Protein AF-A0AAD0PZG8-F1 (afdb_monomer_lite)

Secondary structure (DSSP, 8-state):
-----BTTB---HHHHHHGGGGT--HHHHHHHHHHHHHTTTTTSBP-HHHHHHHHT--HHHHHHHHHHHHHTTSEEE-TTSBEEESTTTTTTSB--HHHHHHHHHHHHTSPPPHHHHHHHHHHHHTT-BHHHHHHHHHH-S-HHHHHHHHHHHHHHHHHHHHHHTT---S-S---

Structure (mmCIF, N/CA/C/O backbone):
data_AF-A0AAD0PZG8-F1
#
_entry.id   AF-A0AAD0PZG8-F1
#
loop_
_atom_site.group_PDB
_atom_site.id
_atom_site.type_symbol
_atom_site.label_atom_id
_atom_site.label_alt_id
_atom_site.label_comp_id
_atom_site.label_asym_id
_atom_site.label_entity_id
_atom_site.label_seq_id
_atom_site.pdbx_PDB_ins_code
_atom_site.Cartn_x
_atom_site.Cartn_y
_atom_site.Cartn_z
_atom_site.occupancy
_atom_site.B_iso_or_equiv
_atom_site.auth_seq_id
_atom_site.auth_comp_id
_atom_site.auth_asym_id
_atom_site.auth_atom_id
_atom_site.pdbx_PDB_model_num
ATOM 1 N N . MET A 1 1 ? -17.185 3.744 -7.966 1.00 34.91 1 MET A N 1
ATOM 2 C CA . MET A 1 1 ? -15.901 3.347 -8.576 1.00 34.91 1 MET A CA 1
ATOM 3 C C . MET A 1 1 ? -16.134 3.154 -10.064 1.00 34.91 1 MET A C 1
ATOM 5 O O . MET A 1 1 ? -16.862 2.244 -10.439 1.00 34.91 1 MET A O 1
ATOM 9 N N . LEU A 1 2 ? -15.640 4.077 -10.890 1.00 25.78 2 LEU A N 1
ATOM 10 C CA . LEU A 1 2 ? -15.685 3.951 -12.348 1.00 25.78 2 LEU A CA 1
ATOM 11 C C . LEU A 1 2 ? -14.380 3.284 -12.784 1.00 25.78 2 LEU A C 1
ATOM 13 O O . LEU A 1 2 ? -13.339 3.928 -12.838 1.00 25.78 2 LEU A O 1
ATOM 17 N N . ASN A 1 3 ? -14.455 1.978 -13.038 1.00 34.22 3 ASN A N 1
ATOM 18 C CA . ASN A 1 3 ? -13.357 1.193 -13.589 1.00 34.22 3 ASN A CA 1
ATOM 19 C C . ASN A 1 3 ? -13.255 1.483 -15.084 1.00 34.22 3 ASN A C 1
ATOM 21 O O . ASN A 1 3 ? -14.038 0.959 -15.878 1.00 34.22 3 ASN A O 1
ATOM 25 N N . VAL A 1 4 ? -12.302 2.325 -15.472 1.00 30.47 4 VAL A N 1
ATOM 26 C CA . VAL A 1 4 ? -11.981 2.535 -16.883 1.00 30.47 4 VAL A CA 1
ATOM 27 C C . VAL A 1 4 ? -10.882 1.541 -17.248 1.00 30.47 4 VAL A C 1
ATOM 29 O O . VAL A 1 4 ? -9.713 1.733 -16.936 1.00 30.47 4 VAL A O 1
ATOM 32 N N . ASN A 1 5 ? -11.284 0.425 -17.854 1.00 32.50 5 ASN A N 1
ATOM 33 C CA . ASN A 1 5 ? -10.375 -0.611 -18.328 1.00 32.50 5 ASN A CA 1
ATOM 34 C C . ASN A 1 5 ? -9.722 -0.151 -19.640 1.00 32.50 5 ASN A C 1
ATOM 36 O O . ASN A 1 5 ? -10.309 -0.295 -20.712 1.00 32.50 5 ASN A O 1
ATOM 40 N N . THR A 1 6 ? -8.522 0.422 -19.561 1.00 35.19 6 THR A N 1
ATOM 41 C CA . THR A 1 6 ? -7.666 0.651 -20.729 1.00 35.19 6 THR A CA 1
ATOM 42 C C . THR A 1 6 ? -6.461 -0.281 -20.652 1.00 35.19 6 THR A C 1
ATOM 44 O O . THR A 1 6 ? -5.472 0.038 -20.001 1.00 35.19 6 THR A O 1
ATOM 47 N N . ASN A 1 7 ? -6.555 -1.443 -21.307 1.00 33.31 7 ASN A N 1
ATOM 48 C CA . ASN A 1 7 ? -5.438 -2.330 -21.663 1.00 33.31 7 ASN A CA 1
ATOM 49 C C . ASN A 1 7 ? -4.342 -2.487 -20.592 1.00 33.31 7 ASN A C 1
ATOM 51 O O . ASN A 1 7 ? -3.184 -2.137 -20.815 1.00 33.31 7 ASN A O 1
ATOM 55 N N . GLY A 1 8 ? -4.706 -3.048 -19.440 1.00 41.09 8 GLY A N 1
ATOM 56 C CA . GLY A 1 8 ? -3.745 -3.604 -18.484 1.00 41.09 8 GLY A CA 1
ATOM 57 C C . GLY A 1 8 ? -3.070 -2.602 -17.546 1.00 41.09 8 GLY A C 1
ATOM 58 O O . GLY A 1 8 ? -2.639 -3.012 -16.472 1.00 41.09 8 GLY A O 1
ATOM 59 N N . LEU A 1 9 ? -3.051 -1.301 -17.852 1.00 44.19 9 LEU A N 1
ATOM 60 C CA . LEU A 1 9 ? -2.742 -0.305 -16.830 1.00 44.19 9 LEU A CA 1
ATOM 61 C C . LEU A 1 9 ? -3.999 -0.141 -15.968 1.00 44.19 9 LEU A C 1
ATOM 63 O O . LEU A 1 9 ? -4.939 0.561 -16.343 1.00 44.19 9 LEU A O 1
ATOM 67 N N . LEU A 1 10 ? -4.032 -0.803 -14.811 1.00 50.06 10 LEU A N 1
ATOM 68 C CA . LEU A 1 10 ? -4.864 -0.350 -13.700 1.00 50.06 10 LEU A CA 1
ATOM 69 C C . LEU A 1 10 ? -4.315 1.023 -13.304 1.00 50.06 10 LEU A C 1
ATOM 71 O O . LEU A 1 10 ? -3.405 1.138 -12.487 1.00 50.06 10 LEU A O 1
ATOM 75 N N . VAL A 1 11 ? -4.775 2.061 -14.001 1.00 53.59 11 VAL A N 1
ATOM 76 C CA . VAL A 1 11 ? -4.431 3.437 -13.683 1.00 53.59 11 VAL A CA 1
ATOM 77 C C . VAL A 1 11 ? -5.131 3.738 -12.373 1.00 53.59 11 VAL A C 1
ATOM 79 O O . VAL A 1 11 ? -6.341 3.964 -12.347 1.00 53.59 11 VAL A O 1
ATOM 82 N N . ASP A 1 12 ? -4.373 3.704 -11.286 1.00 63.66 12 ASP A N 1
ATOM 83 C CA . ASP A 1 12 ? -4.840 4.194 -10.005 1.00 63.66 12 ASP A CA 1
ATOM 84 C C . ASP A 1 12 ? -5.074 5.710 -10.145 1.00 63.66 12 ASP A C 1
ATOM 86 O O . ASP A 1 12 ? -4.154 6.535 -10.127 1.00 63.66 12 ASP A O 1
ATOM 90 N N . ALA A 1 13 ? -6.331 6.070 -10.417 1.00 65.75 13 ALA A N 1
ATOM 91 C CA . ALA A 1 13 ? -6.758 7.450 -10.600 1.00 65.75 13 ALA A CA 1
ATOM 92 C C . ALA A 1 13 ? -6.512 8.275 -9.330 1.00 65.75 13 ALA A C 1
ATOM 94 O O . ALA A 1 13 ? -6.273 9.477 -9.418 1.00 65.75 13 ALA A O 1
ATOM 95 N N . GLU A 1 14 ? -6.527 7.634 -8.162 1.00 66.31 14 GLU A N 1
ATOM 96 C CA . GLU A 1 14 ? -6.199 8.272 -6.896 1.00 66.31 14 GLU A CA 1
ATOM 97 C C . GLU A 1 14 ? -4.700 8.576 -6.819 1.00 66.31 14 GLU A C 1
ATOM 99 O O . GLU A 1 14 ? -4.322 9.706 -6.500 1.00 66.31 14 GLU A O 1
ATOM 104 N N . PHE A 1 15 ? -3.842 7.638 -7.227 1.00 79.38 15 PHE A N 1
ATOM 105 C CA . PHE A 1 15 ? -2.408 7.898 -7.357 1.00 79.38 15 PHE A CA 1
ATOM 106 C C . PHE A 1 15 ? -2.112 9.041 -8.339 1.00 79.38 15 PHE A C 1
ATOM 108 O O . PHE A 1 15 ? -1.362 9.957 -8.005 1.00 79.38 15 PHE A O 1
ATOM 115 N N . LEU A 1 16 ? -2.723 9.055 -9.529 1.00 79.94 16 LEU A N 1
ATOM 116 C CA . LEU A 1 16 ? -2.499 10.127 -10.512 1.00 79.94 16 LEU A CA 1
ATOM 117 C C . LEU A 1 16 ? -2.974 11.509 -10.045 1.00 79.94 16 LEU A C 1
ATOM 119 O O . LEU A 1 16 ? -2.459 12.522 -10.515 1.00 79.94 16 LEU A O 1
ATOM 123 N N . MET A 1 17 ? -3.929 11.577 -9.122 1.00 77.62 17 MET A N 1
ATOM 124 C CA . MET A 1 17 ? -4.354 12.845 -8.524 1.00 77.62 17 MET A CA 1
ATOM 125 C C . MET A 1 17 ? -3.426 13.282 -7.382 1.00 77.62 17 MET A C 1
ATOM 127 O O . MET A 1 17 ? -3.311 14.477 -7.110 1.00 77.62 17 MET A O 1
ATOM 131 N N . ASN A 1 18 ? -2.721 12.335 -6.755 1.00 78.44 18 ASN A N 1
ATOM 132 C CA . ASN A 1 18 ? -1.967 12.550 -5.520 1.00 78.44 18 ASN A CA 1
ATOM 133 C C . ASN A 1 18 ? -0.449 12.312 -5.638 1.00 78.44 18 ASN A C 1
ATOM 135 O O . ASN A 1 18 ? 0.259 12.467 -4.645 1.00 78.44 18 ASN A O 1
ATOM 139 N N . TYR A 1 19 ? 0.096 11.990 -6.818 1.00 80.31 19 TYR A N 1
ATOM 140 C CA . TYR A 1 19 ? 1.514 11.619 -6.997 1.00 80.31 19 TYR A CA 1
ATOM 141 C C . TYR A 1 19 ? 2.503 12.675 -6.471 1.00 80.31 19 TYR A C 1
ATOM 143 O O . TYR A 1 19 ? 3.589 12.344 -5.991 1.00 80.31 19 TYR A O 1
ATOM 151 N N . LYS A 1 20 ? 2.113 13.956 -6.501 1.00 82.38 20 LYS A N 1
ATOM 152 C CA . LYS A 1 20 ? 2.911 15.067 -5.961 1.00 82.38 20 LYS A CA 1
ATOM 153 C C . LYS A 1 20 ? 3.148 14.955 -4.453 1.00 82.38 20 LYS A C 1
ATOM 155 O O . LYS A 1 20 ? 4.191 15.401 -3.984 1.00 82.38 20 LYS A O 1
ATOM 160 N N . ASN A 1 21 ? 2.242 14.319 -3.709 1.00 81.00 21 ASN A N 1
ATOM 161 C CA . ASN A 1 21 ? 2.395 14.086 -2.269 1.00 81.00 21 ASN A CA 1
ATOM 162 C C . ASN A 1 21 ? 3.568 13.139 -1.966 1.00 81.00 21 ASN A C 1
ATOM 164 O O . ASN A 1 21 ? 4.132 13.186 -0.878 1.00 81.00 21 ASN A O 1
ATOM 168 N N . TYR A 1 22 ? 3.980 12.331 -2.947 1.00 78.62 22 TYR A N 1
ATOM 169 C CA . TYR A 1 22 ? 5.150 11.453 -2.879 1.00 78.62 22 TYR A CA 1
ATOM 170 C C . TYR A 1 22 ? 6.415 12.104 -3.463 1.00 78.62 22 TYR A C 1
ATOM 172 O O . TYR A 1 22 ? 7.401 11.418 -3.728 1.00 78.62 22 TYR A O 1
ATOM 180 N N . ASN A 1 23 ? 6.395 13.424 -3.690 1.00 82.94 23 ASN A N 1
ATOM 181 C CA . ASN A 1 23 ? 7.490 14.184 -4.297 1.00 82.94 23 ASN A CA 1
ATOM 182 C C . ASN A 1 23 ? 7.897 13.662 -5.692 1.00 82.94 23 ASN A C 1
ATOM 184 O O . ASN A 1 23 ? 9.064 13.748 -6.086 1.00 82.94 23 ASN A O 1
ATOM 188 N N . LEU A 1 24 ? 6.946 13.093 -6.439 1.00 86.38 24 LEU A N 1
ATOM 189 C CA . LEU A 1 24 ? 7.170 12.586 -7.791 1.00 86.38 24 LEU A CA 1
ATOM 190 C C . LEU A 1 24 ? 6.894 13.666 -8.839 1.00 86.38 24 LEU A C 1
ATOM 192 O O . LEU A 1 24 ? 5.934 14.435 -8.739 1.00 86.38 24 LEU A O 1
ATOM 196 N N . SER A 1 25 ? 7.727 13.700 -9.876 1.00 89.00 25 SER A N 1
ATOM 197 C CA . SER A 1 25 ? 7.428 14.400 -11.121 1.00 89.00 25 SER A CA 1
ATOM 198 C C . SER A 1 25 ? 6.376 13.625 -11.923 1.00 89.00 25 SER A C 1
ATOM 200 O O . SER A 1 25 ? 6.107 12.452 -11.662 1.00 89.00 25 SER A O 1
ATOM 202 N N . GLY A 1 26 ? 5.769 14.275 -12.921 1.00 84.31 26 GLY A N 1
ATOM 203 C CA . GLY A 1 26 ? 4.835 13.585 -13.816 1.00 84.31 26 GLY A CA 1
ATOM 204 C C . GLY A 1 26 ? 5.505 12.427 -14.561 1.00 84.31 26 GLY A C 1
ATOM 205 O O . GLY A 1 26 ? 4.940 11.344 -14.649 1.00 84.31 26 GLY A O 1
ATOM 206 N N . GLU A 1 27 ? 6.738 12.627 -15.028 1.00 88.00 27 GLU A N 1
ATOM 207 C CA . GLU A 1 27 ? 7.511 11.593 -15.723 1.00 88.00 27 GLU A CA 1
ATOM 208 C C . GLU A 1 27 ? 7.840 10.413 -14.802 1.00 88.00 27 GLU A C 1
ATOM 210 O O . GLU A 1 27 ? 7.673 9.262 -15.195 1.00 88.00 27 GLU A O 1
ATOM 215 N N . GLU A 1 28 ? 8.236 10.683 -13.556 1.00 88.19 28 GLU A N 1
ATOM 216 C CA . GLU A 1 28 ? 8.513 9.642 -12.562 1.00 88.19 28 GLU A CA 1
ATOM 217 C C . GLU A 1 28 ? 7.254 8.859 -12.185 1.00 88.19 28 GLU A C 1
ATOM 219 O O . GLU A 1 28 ? 7.319 7.643 -12.033 1.00 88.19 28 GLU A O 1
ATOM 224 N N . ALA A 1 29 ? 6.106 9.531 -12.051 1.00 86.94 29 ALA A N 1
ATOM 225 C CA . ALA A 1 29 ? 4.834 8.887 -11.735 1.00 86.94 29 ALA A CA 1
ATOM 226 C C . ALA A 1 29 ? 4.369 7.959 -12.867 1.00 86.94 29 ALA A C 1
ATOM 228 O O . ALA A 1 29 ? 3.942 6.831 -12.613 1.00 86.94 29 ALA A O 1
ATOM 229 N N . ILE A 1 30 ? 4.497 8.401 -14.121 1.00 87.25 30 ILE A N 1
ATOM 230 C CA . ILE A 1 30 ? 4.189 7.567 -15.288 1.00 87.25 30 ILE A CA 1
ATOM 231 C C . ILE A 1 30 ? 5.164 6.395 -15.386 1.00 87.25 30 ILE A C 1
ATOM 233 O O . ILE A 1 30 ? 4.725 5.258 -15.554 1.00 87.25 30 ILE A O 1
ATOM 237 N N . PHE A 1 31 ? 6.464 6.644 -15.216 1.00 89.12 31 PHE A N 1
ATOM 238 C CA . PHE A 1 31 ? 7.465 5.583 -15.214 1.00 89.12 31 PHE A CA 1
ATOM 239 C C . PHE A 1 31 ? 7.179 4.549 -14.120 1.00 89.12 31 PHE A C 1
ATOM 241 O O . PHE A 1 31 ? 7.209 3.352 -14.391 1.00 89.12 31 PHE A O 1
ATOM 248 N N . LEU A 1 32 ? 6.818 4.993 -12.914 1.00 88.12 32 LEU A N 1
ATOM 249 C CA . LEU A 1 32 ? 6.456 4.133 -11.788 1.00 88.12 32 LEU A CA 1
ATOM 250 C C . LEU A 1 32 ? 5.266 3.215 -12.110 1.00 88.12 32 LEU A C 1
ATOM 252 O O . LEU A 1 32 ? 5.322 2.020 -11.822 1.00 88.12 32 LEU A O 1
ATOM 256 N N . LEU A 1 33 ? 4.222 3.738 -12.761 1.00 85.94 33 LEU A N 1
ATOM 257 C CA . LEU A 1 33 ? 3.084 2.936 -13.227 1.00 85.94 33 LEU A CA 1
ATOM 258 C C . LEU A 1 33 ? 3.488 1.934 -14.314 1.00 85.94 33 LEU A C 1
ATOM 260 O O . LEU A 1 33 ? 3.058 0.781 -14.287 1.00 85.94 33 LEU A O 1
ATOM 264 N N . GLN A 1 34 ? 4.336 2.349 -15.254 1.00 85.12 34 GLN A N 1
ATOM 265 C CA . GLN A 1 34 ? 4.824 1.481 -16.323 1.00 85.12 34 GLN A CA 1
ATOM 266 C C . GLN A 1 34 ? 5.656 0.319 -15.774 1.00 85.12 34 GLN A C 1
ATOM 268 O O . GLN A 1 34 ? 5.440 -0.826 -16.168 1.00 85.12 34 GLN A O 1
ATOM 273 N N . ILE A 1 35 ?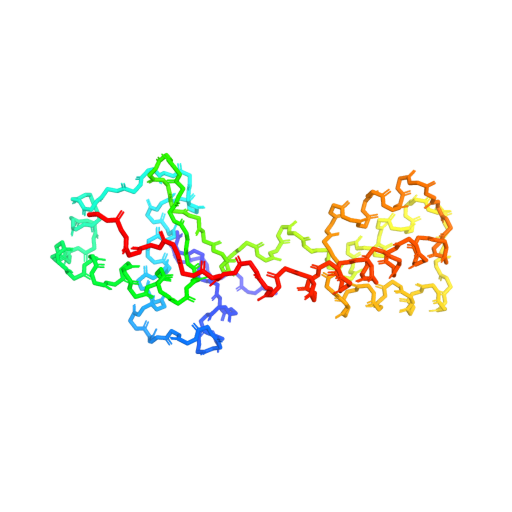 6.573 0.578 -14.835 1.00 86.31 35 ILE A N 1
ATOM 274 C CA . ILE A 1 35 ? 7.366 -0.493 -14.223 1.00 86.31 35 ILE A CA 1
ATOM 275 C C . ILE A 1 35 ? 6.509 -1.392 -13.326 1.00 86.31 35 ILE A C 1
ATOM 277 O O . ILE A 1 35 ? 6.737 -2.599 -13.308 1.00 86.31 35 ILE A O 1
ATOM 281 N N . ASN A 1 36 ? 5.499 -0.847 -12.640 1.00 84.50 36 ASN A N 1
ATOM 282 C CA . ASN A 1 36 ? 4.538 -1.627 -11.857 1.00 84.50 36 ASN A CA 1
ATOM 283 C C . ASN A 1 36 ? 3.773 -2.613 -12.749 1.00 84.50 36 ASN A C 1
ATOM 285 O O . ASN A 1 36 ? 3.653 -3.791 -12.427 1.00 84.50 36 ASN A O 1
ATOM 289 N N . TYR A 1 37 ? 3.349 -2.158 -13.928 1.00 83.12 37 TYR A N 1
ATOM 290 C CA . TYR A 1 37 ? 2.714 -3.013 -14.923 1.00 83.12 37 TYR A CA 1
ATOM 291 C C . TYR A 1 37 ? 3.671 -4.079 -15.482 1.00 83.12 37 TYR A C 1
ATOM 293 O O . TYR A 1 37 ? 3.355 -5.265 -15.473 1.00 83.12 37 TYR A O 1
ATOM 301 N N . LEU A 1 38 ? 4.870 -3.682 -15.922 1.00 82.69 38 LEU A N 1
ATOM 302 C CA . LEU A 1 38 ? 5.852 -4.599 -16.520 1.00 82.69 38 LEU A CA 1
ATOM 303 C C . LEU A 1 38 ? 6.379 -5.657 -15.544 1.00 82.69 38 LEU A C 1
ATOM 305 O O . LEU A 1 38 ? 6.798 -6.736 -15.972 1.00 82.69 38 LEU A O 1
ATOM 309 N N . THR A 1 39 ? 6.390 -5.342 -14.249 1.00 81.19 39 THR A N 1
ATOM 310 C CA . THR A 1 39 ? 6.775 -6.278 -13.187 1.00 81.19 39 THR A CA 1
ATOM 311 C C . THR A 1 39 ? 5.607 -7.115 -12.665 1.00 81.19 39 THR A C 1
ATOM 313 O O . THR A 1 39 ? 5.829 -7.892 -11.743 1.00 81.19 39 THR A O 1
ATOM 316 N N . GLU A 1 40 ? 4.393 -6.981 -13.213 1.00 80.44 40 GLU A N 1
ATOM 317 C CA . GLU A 1 40 ? 3.184 -7.628 -12.678 1.00 80.44 40 GLU A CA 1
ATOM 318 C C . GLU A 1 40 ? 3.037 -7.368 -11.169 1.00 80.44 40 GLU A C 1
ATOM 320 O O . GLU A 1 40 ? 2.956 -8.289 -10.364 1.00 80.44 40 GLU A O 1
ATOM 325 N N . GLN A 1 41 ? 3.083 -6.091 -10.777 1.00 76.44 41 GLN A N 1
ATOM 326 C CA . GLN A 1 41 ? 2.993 -5.652 -9.378 1.00 76.44 41 GLN A CA 1
ATOM 327 C C . GLN A 1 41 ? 4.139 -6.155 -8.482 1.00 76.44 41 GLN A C 1
ATOM 329 O O . GLN A 1 41 ? 4.005 -6.262 -7.266 1.00 76.44 41 GLN A O 1
ATOM 334 N N . GLY A 1 42 ? 5.305 -6.420 -9.076 1.00 72.94 42 GLY A N 1
ATOM 335 C CA . GLY A 1 42 ? 6.500 -6.861 -8.357 1.00 72.94 42 GLY A CA 1
ATOM 336 C C . GLY A 1 42 ? 6.691 -8.376 -8.303 1.00 72.94 42 GLY A C 1
ATOM 337 O O . GLY A 1 42 ? 7.669 -8.834 -7.708 1.00 72.94 42 GLY A O 1
ATOM 338 N N . GLU A 1 43 ? 5.828 -9.165 -8.947 1.00 77.62 43 GLU A N 1
ATOM 339 C CA . GLU A 1 43 ? 5.995 -10.620 -9.050 1.00 77.62 43 GLU A CA 1
ATOM 340 C C . GLU A 1 43 ? 7.126 -11.022 -10.002 1.00 77.62 43 GLU A C 1
ATOM 342 O O . GLU A 1 43 ? 7.876 -11.976 -9.753 1.00 77.62 43 GLU A O 1
ATOM 347 N N . LYS A 1 44 ? 7.301 -10.263 -11.085 1.00 79.94 44 LYS A N 1
ATOM 348 C CA . LYS A 1 44 ? 8.319 -10.527 -12.097 1.00 79.94 44 LYS A CA 1
ATOM 349 C C . LYS A 1 44 ? 9.650 -9.872 -11.739 1.00 79.94 44 LYS A C 1
ATOM 351 O O . LYS A 1 44 ? 9.725 -8.740 -11.261 1.00 79.94 44 LYS A O 1
ATOM 356 N N . ILE A 1 45 ? 10.730 -10.600 -12.019 1.00 80.25 45 ILE A N 1
ATOM 357 C CA . ILE A 1 45 ? 12.101 -10.121 -11.829 1.00 80.25 45 ILE A CA 1
ATOM 358 C C . ILE A 1 45 ? 12.355 -8.936 -12.760 1.00 80.25 45 ILE A C 1
ATOM 360 O O . ILE A 1 45 ? 12.068 -8.992 -13.959 1.00 80.25 45 ILE A O 1
ATOM 364 N N . PHE A 1 46 ? 12.929 -7.877 -12.203 1.00 80.31 46 PHE A N 1
ATOM 365 C CA . PHE A 1 46 ? 13.316 -6.704 -12.961 1.00 80.31 46 PHE A CA 1
ATOM 366 C C . PHE A 1 46 ? 14.604 -6.967 -13.755 1.00 80.31 46 PHE A C 1
ATOM 368 O O . PHE A 1 46 ? 15.590 -7.482 -13.223 1.00 80.31 46 PHE A O 1
ATOM 375 N N . SER A 1 47 ? 14.607 -6.584 -15.034 1.00 81.31 47 SER A N 1
ATOM 376 C CA . SER A 1 47 ? 15.788 -6.633 -15.900 1.00 81.31 47 SER A CA 1
ATOM 377 C C . SER A 1 47 ? 15.840 -5.398 -16.791 1.00 81.31 47 SER A C 1
ATOM 379 O O . SER A 1 47 ? 14.951 -5.177 -17.617 1.00 81.31 47 SER A O 1
ATOM 381 N N . VAL A 1 48 ? 16.909 -4.614 -16.644 1.00 78.69 48 VAL A N 1
ATOM 382 C CA . VAL A 1 48 ? 17.101 -3.325 -17.326 1.00 78.69 48 VAL A CA 1
ATOM 383 C C . VAL A 1 48 ? 16.996 -3.476 -18.841 1.00 78.69 48 VAL A C 1
ATOM 385 O O . VAL A 1 48 ? 16.274 -2.715 -19.475 1.00 78.69 48 VAL A O 1
ATOM 388 N N . ASN A 1 49 ? 17.609 -4.514 -19.413 1.00 79.25 49 ASN A N 1
ATOM 389 C CA . ASN A 1 49 ? 17.587 -4.757 -20.856 1.00 79.25 49 ASN A CA 1
ATOM 390 C C . ASN A 1 49 ? 16.159 -5.028 -21.350 1.00 79.25 49 ASN A C 1
ATOM 392 O O . ASN A 1 49 ? 15.740 -4.503 -22.378 1.00 79.25 49 ASN A O 1
ATOM 396 N N . SER A 1 50 ? 15.382 -5.819 -20.601 1.00 79.19 50 SER A N 1
ATOM 397 C CA . SER A 1 50 ? 13.990 -6.107 -20.971 1.00 79.19 50 SER A CA 1
ATOM 398 C C . SER A 1 50 ? 13.085 -4.876 -20.858 1.00 79.19 50 SER A C 1
ATOM 400 O O . SER A 1 50 ? 12.180 -4.704 -21.671 1.00 79.19 50 SER A O 1
ATOM 402 N N . PHE A 1 51 ? 13.363 -3.988 -19.902 1.00 80.69 51 PHE A N 1
ATOM 403 C CA . PHE A 1 51 ? 12.599 -2.759 -19.684 1.00 80.69 51 PHE A CA 1
ATOM 404 C C . PHE A 1 51 ? 12.991 -1.671 -20.689 1.00 80.69 51 PHE A C 1
ATOM 406 O O . PHE A 1 51 ? 12.120 -0.952 -21.159 1.00 80.69 51 PHE A O 1
ATOM 413 N N . SER A 1 52 ? 14.264 -1.606 -21.084 1.00 83.62 52 SER A N 1
ATOM 414 C CA . SER A 1 52 ? 14.776 -0.743 -22.159 1.00 83.62 52 SER A CA 1
ATOM 415 C C . SER A 1 52 ? 14.055 -1.009 -23.476 1.00 83.62 52 SER A C 1
ATOM 417 O O . SER A 1 52 ? 13.516 -0.090 -24.094 1.00 83.62 52 SER A O 1
ATOM 419 N N . VAL A 1 53 ? 13.926 -2.289 -23.841 1.00 83.56 53 VAL A N 1
ATOM 420 C CA . VAL A 1 53 ? 13.176 -2.710 -25.031 1.00 83.56 53 VAL A CA 1
ATOM 421 C C . VAL A 1 53 ? 11.681 -2.409 -24.889 1.00 83.56 53 VAL A C 1
ATOM 423 O O . VAL A 1 53 ? 11.075 -1.895 -25.825 1.00 83.56 53 VAL A O 1
ATOM 426 N N . ALA A 1 54 ? 11.078 -2.700 -23.732 1.00 82.44 54 ALA A N 1
ATOM 427 C CA . ALA A 1 54 ? 9.640 -2.518 -23.523 1.00 82.44 54 ALA A CA 1
ATOM 428 C C . ALA A 1 54 ? 9.205 -1.042 -23.467 1.00 82.44 54 ALA A C 1
ATOM 430 O O . ALA A 1 54 ? 8.116 -0.706 -23.926 1.00 82.44 54 ALA A O 1
ATOM 431 N N . LEU A 1 55 ? 10.042 -0.168 -22.906 1.00 83.75 55 LEU A N 1
ATOM 432 C CA . LEU A 1 55 ? 9.763 1.260 -22.735 1.00 83.75 55 LEU A CA 1
ATOM 433 C C . LEU A 1 55 ? 10.337 2.118 -23.866 1.00 83.75 55 LEU A C 1
ATOM 435 O O . LEU A 1 55 ? 10.086 3.321 -23.892 1.00 83.75 55 LEU A O 1
ATOM 439 N N . ASN A 1 56 ? 11.099 1.517 -24.789 1.00 86.81 56 ASN A N 1
ATOM 440 C CA . ASN A 1 56 ? 11.853 2.219 -25.827 1.00 86.81 56 ASN A CA 1
ATOM 441 C C . ASN A 1 56 ? 12.692 3.376 -25.244 1.00 86.81 56 ASN A C 1
ATOM 443 O O . ASN A 1 56 ? 12.704 4.492 -25.765 1.00 86.81 56 ASN A O 1
ATOM 447 N N . MET A 1 57 ? 13.354 3.107 -24.116 1.00 83.81 57 MET A N 1
ATOM 448 C CA . MET A 1 57 ? 14.110 4.079 -23.326 1.00 83.81 57 MET A CA 1
ATOM 449 C C . MET A 1 57 ? 15.529 3.546 -23.102 1.00 83.81 57 MET A C 1
ATOM 451 O O . MET A 1 57 ? 15.678 2.366 -22.788 1.00 83.81 57 MET A O 1
ATOM 455 N N . PRO A 1 58 ? 16.584 4.368 -23.239 1.00 89.75 58 PRO A N 1
ATOM 456 C CA . PRO A 1 58 ? 17.947 3.897 -23.038 1.00 89.75 58 PRO A CA 1
ATOM 457 C C . PRO A 1 58 ? 18.181 3.479 -21.581 1.00 89.75 58 PRO A C 1
ATOM 459 O O . PRO A 1 58 ? 17.652 4.072 -20.641 1.00 89.75 58 PRO A O 1
ATOM 462 N N . GLU A 1 59 ? 19.039 2.477 -21.386 1.00 86.00 59 GLU A N 1
ATOM 463 C CA . GLU A 1 59 ? 19.291 1.878 -20.067 1.00 86.00 59 GLU A CA 1
ATOM 464 C C . GLU A 1 59 ? 19.744 2.910 -19.028 1.00 86.00 59 GLU A C 1
ATOM 466 O O . GLU A 1 59 ? 19.324 2.856 -17.875 1.00 86.00 59 GLU A O 1
ATOM 471 N N . LYS A 1 60 ? 20.553 3.891 -19.445 1.00 88.00 60 LYS A N 1
ATOM 472 C CA . LYS A 1 60 ? 21.022 4.984 -18.585 1.00 88.00 60 LYS A CA 1
ATOM 473 C C . LYS A 1 60 ? 19.866 5.785 -17.977 1.00 88.00 60 LYS A C 1
ATOM 475 O O . LYS A 1 60 ? 19.925 6.126 -16.796 1.00 88.00 60 LYS A O 1
ATOM 480 N N . ASP A 1 61 ? 18.829 6.058 -18.760 1.00 87.12 61 ASP A N 1
ATOM 481 C CA . ASP A 1 61 ? 17.686 6.853 -18.310 1.00 87.12 61 ASP A CA 1
ATOM 482 C C . ASP A 1 61 ? 16.793 6.020 -17.383 1.00 87.12 61 ASP A C 1
ATOM 484 O O . ASP A 1 61 ? 16.365 6.513 -16.341 1.00 87.12 61 ASP A O 1
ATOM 488 N N . ILE A 1 62 ? 16.631 4.722 -17.670 1.00 86.62 62 ILE A N 1
ATOM 489 C CA . ILE A 1 62 ? 15.967 3.766 -16.768 1.00 86.62 62 ILE A CA 1
ATOM 490 C C . ILE A 1 62 ? 16.681 3.701 -15.416 1.00 86.62 62 ILE A C 1
ATOM 492 O O . ILE A 1 62 ? 16.026 3.746 -14.374 1.00 86.62 62 ILE A O 1
ATOM 496 N N . PHE A 1 63 ? 18.016 3.626 -15.411 1.00 86.75 63 PHE A N 1
ATOM 4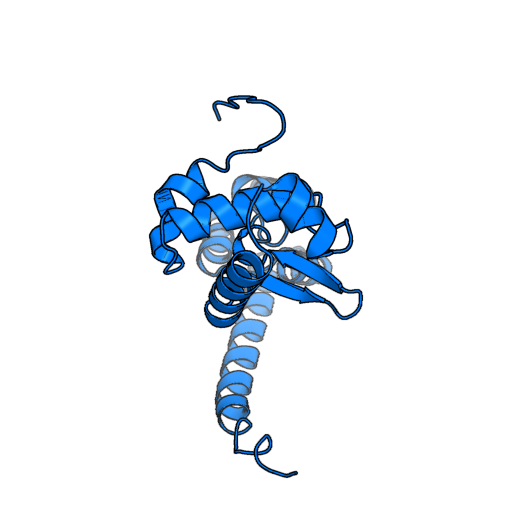97 C CA . PHE A 1 63 ? 18.797 3.647 -14.175 1.00 86.75 63 PHE A CA 1
ATOM 498 C C . PHE A 1 63 ? 18.610 4.951 -13.404 1.00 86.75 63 PHE A C 1
ATOM 500 O O . PHE A 1 63 ? 18.384 4.907 -12.198 1.00 86.75 63 PHE A O 1
ATOM 507 N N . SER A 1 64 ? 18.669 6.097 -14.086 1.00 88.75 64 SER A N 1
ATOM 508 C CA . SER A 1 64 ? 18.467 7.405 -13.456 1.00 88.75 64 SER A CA 1
ATOM 509 C C . SER A 1 64 ? 17.081 7.512 -12.819 1.00 88.75 64 SER A C 1
ATOM 511 O O . SER A 1 64 ? 16.943 8.005 -11.699 1.00 88.75 64 SER A O 1
ATOM 513 N N . MET A 1 65 ? 16.052 7.024 -13.514 1.00 88.69 65 MET A N 1
ATOM 514 C CA . MET A 1 65 ? 14.677 7.075 -13.031 1.00 88.69 65 MET A CA 1
ATOM 515 C C . MET A 1 65 ? 14.473 6.135 -11.836 1.00 88.69 65 MET A C 1
ATOM 517 O O . MET A 1 65 ? 13.897 6.534 -10.826 1.00 88.69 65 MET A O 1
ATOM 521 N N . LEU A 1 66 ? 15.017 4.914 -11.891 1.00 87.25 66 LEU A N 1
ATOM 522 C CA . LEU A 1 66 ? 14.984 3.976 -10.764 1.00 87.25 66 LEU A CA 1
ATOM 523 C C . LEU A 1 66 ? 15.739 4.494 -9.544 1.00 87.25 66 LEU A C 1
ATOM 525 O O . LEU A 1 66 ? 15.240 4.364 -8.428 1.00 87.25 66 LEU A O 1
ATOM 529 N N . ASP A 1 67 ? 16.912 5.092 -9.742 1.00 87.06 67 ASP A N 1
ATOM 530 C CA . ASP A 1 67 ? 17.688 5.690 -8.658 1.00 87.06 67 ASP A CA 1
ATOM 531 C C . ASP A 1 67 ? 16.904 6.828 -7.988 1.00 87.06 67 ASP A C 1
ATOM 533 O O . ASP A 1 67 ? 16.822 6.884 -6.760 1.00 87.06 67 ASP A O 1
ATOM 537 N N . SER A 1 68 ? 16.226 7.675 -8.772 1.00 88.19 68 SER A N 1
ATOM 538 C CA . SER A 1 68 ? 15.339 8.706 -8.221 1.00 88.19 68 SER A CA 1
ATOM 539 C C . SER A 1 68 ? 14.202 8.103 -7.385 1.00 88.19 68 SER A C 1
ATOM 541 O O . SER A 1 68 ? 13.985 8.511 -6.240 1.00 88.19 68 SER A O 1
ATOM 543 N N . LEU A 1 69 ? 13.515 7.078 -7.901 1.00 87.50 69 LEU A N 1
ATOM 544 C CA . LEU A 1 69 ? 12.427 6.399 -7.188 1.00 87.50 69 LEU A CA 1
ATOM 545 C C . LEU A 1 69 ? 12.907 5.707 -5.894 1.00 87.50 69 LEU A C 1
ATOM 547 O O . LEU A 1 69 ? 12.205 5.729 -4.878 1.00 87.50 69 LEU A O 1
ATOM 551 N N . LEU A 1 70 ? 14.112 5.129 -5.894 1.00 85.50 70 LEU A N 1
ATOM 552 C CA . LEU A 1 70 ? 14.729 4.533 -4.704 1.00 85.50 70 LEU A CA 1
ATOM 553 C C . LEU A 1 70 ? 15.079 5.594 -3.656 1.00 85.50 70 LEU A C 1
ATOM 555 O O . LEU A 1 70 ? 14.741 5.429 -2.483 1.00 85.50 70 LEU A O 1
ATOM 559 N N . ARG A 1 71 ? 15.697 6.710 -4.065 1.00 84.75 71 ARG A N 1
ATOM 560 C CA . ARG A 1 71 ? 16.022 7.833 -3.165 1.00 84.75 71 ARG A CA 1
ATOM 561 C C . ARG A 1 71 ? 14.771 8.427 -2.525 1.00 84.75 71 ARG A C 1
ATOM 563 O O . ARG A 1 71 ? 14.786 8.752 -1.340 1.00 84.75 71 ARG A O 1
ATOM 570 N N . LYS A 1 72 ? 13.679 8.519 -3.288 1.00 84.00 72 LYS A N 1
ATOM 571 C CA . LYS A 1 72 ? 12.365 8.990 -2.818 1.00 84.00 72 LYS A CA 1
ATOM 572 C C . LYS A 1 72 ? 11.604 7.954 -1.988 1.00 84.00 72 LYS A C 1
ATOM 574 O O . LYS A 1 72 ? 10.521 8.256 -1.500 1.00 84.00 72 LYS A O 1
ATOM 579 N N . ARG A 1 73 ? 12.170 6.754 -1.797 1.00 81.75 73 ARG A N 1
ATOM 580 C CA . ARG A 1 73 ? 11.591 5.650 -1.014 1.00 81.75 73 ARG A CA 1
ATOM 581 C C . ARG A 1 73 ? 10.189 5.236 -1.479 1.00 81.75 73 ARG A C 1
ATOM 583 O O . ARG A 1 73 ? 9.397 4.751 -0.679 1.00 81.75 73 ARG A O 1
ATOM 590 N N . VAL A 1 74 ? 9.882 5.399 -2.767 1.00 83.31 74 VAL A N 1
ATOM 591 C CA . VAL A 1 74 ? 8.599 4.948 -3.339 1.00 83.31 74 VAL A CA 1
ATOM 592 C C . VAL A 1 74 ? 8.654 3.492 -3.808 1.00 83.31 74 VAL A C 1
ATOM 594 O O . VAL A 1 74 ? 7.626 2.815 -3.874 1.00 83.31 74 VAL A O 1
ATOM 597 N N . ILE A 1 75 ? 9.862 2.985 -4.071 1.00 85.06 75 ILE A N 1
ATOM 598 C CA . ILE A 1 75 ? 10.142 1.581 -4.379 1.00 85.06 75 ILE A CA 1
ATOM 599 C C . ILE A 1 75 ? 11.290 1.055 -3.516 1.00 85.06 75 ILE A C 1
ATOM 601 O O . ILE A 1 75 ? 12.110 1.821 -3.007 1.00 85.06 75 ILE A O 1
ATOM 605 N N . LYS A 1 76 ? 11.382 -0.269 -3.393 1.00 85.75 76 LYS A N 1
ATOM 606 C CA . LYS A 1 76 ? 12.507 -0.978 -2.778 1.00 85.75 76 LYS A CA 1
ATOM 607 C C . LYS A 1 76 ? 12.916 -2.160 -3.648 1.00 85.75 76 LYS A C 1
ATOM 609 O O . LYS A 1 76 ? 12.064 -2.900 -4.128 1.00 85.75 76 LYS A O 1
ATOM 614 N N . LEU A 1 77 ? 14.220 -2.371 -3.806 1.00 81.25 77 LEU A N 1
ATOM 615 C CA . LEU A 1 77 ? 14.745 -3.581 -4.436 1.00 81.25 77 LEU A CA 1
ATOM 616 C C . LEU A 1 77 ? 14.817 -4.712 -3.407 1.00 81.25 77 LEU A C 1
ATOM 618 O O . LEU A 1 77 ? 15.444 -4.583 -2.353 1.00 81.25 77 LEU A O 1
ATOM 622 N N . ALA A 1 78 ? 14.148 -5.819 -3.709 1.00 77.31 78 ALA A N 1
ATOM 623 C CA . ALA A 1 78 ? 14.229 -7.042 -2.929 1.00 77.31 78 ALA A CA 1
ATOM 624 C C . ALA A 1 78 ? 15.490 -7.842 -3.301 1.00 77.31 78 ALA A C 1
ATOM 626 O O . ALA A 1 78 ? 16.039 -7.710 -4.395 1.00 77.31 78 ALA A O 1
ATOM 627 N N . LYS A 1 79 ? 15.941 -8.721 -2.394 1.00 70.88 79 LYS A N 1
ATOM 628 C CA . LYS A 1 79 ? 17.167 -9.532 -2.563 1.00 70.88 79 LYS A CA 1
ATOM 629 C C . LYS A 1 79 ? 17.127 -10.499 -3.761 1.00 70.88 79 LYS A C 1
ATOM 631 O O . LYS A 1 79 ? 18.153 -11.054 -4.126 1.00 70.88 79 LYS A O 1
ATOM 636 N N . ASN A 1 80 ? 15.957 -10.711 -4.356 1.00 76.62 80 ASN A N 1
ATOM 637 C CA . ASN A 1 80 ? 15.714 -11.564 -5.522 1.00 76.62 80 ASN A CA 1
ATOM 638 C C . ASN A 1 80 ? 15.566 -10.762 -6.832 1.00 76.62 80 ASN A C 1
ATOM 640 O O . ASN A 1 80 ? 14.950 -11.251 -7.777 1.00 76.62 80 ASN A O 1
ATOM 644 N N . ASN A 1 81 ? 16.082 -9.529 -6.878 1.00 76.06 81 ASN A N 1
ATOM 645 C CA . ASN A 1 81 ? 15.956 -8.606 -8.012 1.00 76.06 81 ASN A CA 1
ATOM 646 C C . ASN A 1 81 ? 14.499 -8.294 -8.409 1.00 76.06 81 ASN A C 1
ATOM 648 O O . ASN A 1 81 ? 14.221 -7.937 -9.555 1.00 76.06 81 ASN A O 1
ATOM 652 N N . ARG A 1 82 ? 13.552 -8.419 -7.474 1.00 82.88 82 ARG A N 1
ATOM 653 C CA . ARG A 1 82 ? 12.180 -7.930 -7.649 1.00 82.88 82 ARG A CA 1
ATOM 654 C C . ARG A 1 82 ? 12.045 -6.508 -7.116 1.00 82.88 82 ARG A C 1
ATOM 656 O O . ARG A 1 82 ? 12.776 -6.101 -6.209 1.00 82.88 82 ARG A O 1
ATOM 663 N N . ILE A 1 83 ? 11.098 -5.765 -7.676 1.00 82.94 83 ILE A N 1
ATOM 664 C CA . ILE A 1 83 ? 10.756 -4.417 -7.221 1.00 82.94 83 ILE A CA 1
ATOM 665 C C . ILE A 1 83 ? 9.543 -4.519 -6.301 1.00 82.94 83 ILE A C 1
ATOM 667 O O . ILE A 1 83 ? 8.511 -5.051 -6.685 1.00 82.94 83 ILE A O 1
ATOM 671 N N . SER A 1 84 ? 9.676 -3.995 -5.088 1.00 81.38 84 SER A N 1
ATOM 672 C CA . SER A 1 84 ? 8.577 -3.808 -4.146 1.00 81.38 84 SER A CA 1
ATOM 673 C C . SER A 1 84 ? 8.086 -2.370 -4.249 1.00 81.38 84 SER A C 1
ATOM 675 O O . SER A 1 84 ? 8.855 -1.434 -4.018 1.00 81.38 84 SER A O 1
ATOM 677 N N . PHE A 1 85 ? 6.806 -2.189 -4.558 1.00 80.81 85 PHE A N 1
ATOM 678 C CA . PHE A 1 85 ? 6.174 -0.877 -4.664 1.00 80.81 85 PHE A CA 1
ATOM 679 C C . PHE A 1 85 ? 5.597 -0.471 -3.313 1.00 80.81 85 PHE A C 1
ATOM 681 O O . PHE A 1 85 ? 4.604 -1.035 -2.872 1.00 80.81 85 PHE A O 1
ATOM 688 N N . ILE A 1 86 ? 6.222 0.488 -2.632 1.00 75.69 86 ILE A N 1
ATOM 689 C CA . ILE A 1 86 ? 5.802 0.887 -1.279 1.00 75.69 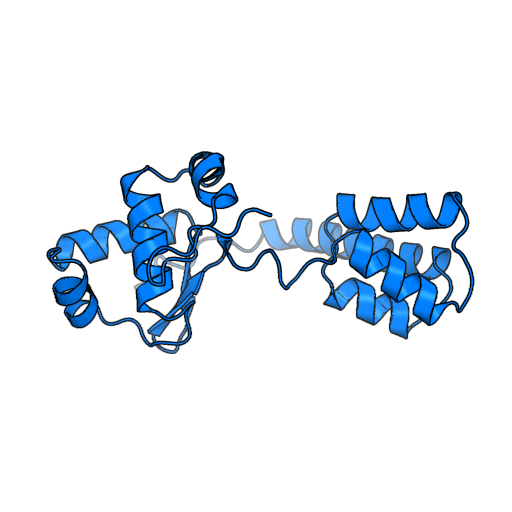86 ILE A CA 1
ATOM 690 C C . ILE A 1 86 ? 4.483 1.663 -1.344 1.00 75.69 86 ILE A C 1
ATOM 692 O O . ILE A 1 86 ? 3.604 1.467 -0.512 1.00 75.69 86 ILE A O 1
ATOM 696 N N . ILE A 1 87 ? 4.328 2.505 -2.367 1.00 72.00 87 ILE A N 1
ATOM 697 C CA . ILE A 1 87 ? 3.169 3.391 -2.528 1.00 72.00 87 ILE A CA 1
ATOM 698 C C . ILE A 1 87 ? 1.867 2.676 -2.910 1.00 72.00 87 ILE A C 1
ATOM 700 O O . ILE A 1 87 ? 0.802 3.214 -2.651 1.00 72.00 87 ILE A O 1
ATOM 704 N N . PHE A 1 88 ? 1.951 1.487 -3.515 1.00 69.12 88 PHE A N 1
ATOM 705 C CA . PHE A 1 88 ? 0.784 0.698 -3.929 1.00 69.12 88 PHE A CA 1
ATOM 706 C C . PHE A 1 88 ? 0.429 -0.387 -2.903 1.00 69.12 88 PHE A C 1
ATOM 708 O O . PHE A 1 88 ? -0.568 -1.079 -3.054 1.00 69.12 88 PHE A O 1
ATOM 715 N N . ASN A 1 89 ? 1.224 -0.533 -1.836 1.00 61.84 89 ASN A N 1
ATOM 716 C CA . ASN A 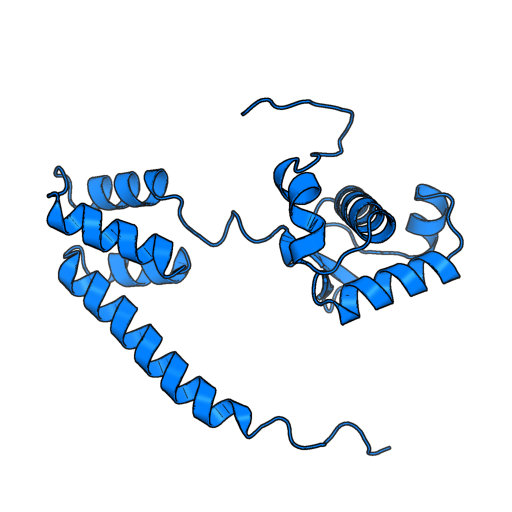1 89 ? 1.039 -1.564 -0.811 1.00 61.84 89 ASN A CA 1
ATOM 717 C C . ASN A 1 89 ? 0.121 -1.107 0.344 1.00 61.84 89 ASN A C 1
ATOM 719 O O . ASN A 1 89 ? 0.151 -1.658 1.448 1.00 61.84 89 ASN A O 1
ATOM 723 N N . THR A 1 90 ? -0.654 -0.043 0.125 1.00 53.78 90 THR A N 1
ATOM 724 C CA . THR A 1 90 ? -1.488 0.594 1.151 1.00 53.78 90 THR A CA 1
ATOM 725 C C . THR A 1 90 ? -2.879 -0.015 1.292 1.00 53.78 90 THR A C 1
ATOM 727 O O . THR A 1 90 ? -3.481 0.164 2.341 1.00 53.78 90 THR A O 1
ATOM 730 N N . GLU A 1 91 ? -3.399 -0.772 0.326 1.00 53.41 91 GLU A N 1
ATOM 731 C CA . GLU A 1 91 ? -4.769 -1.313 0.443 1.00 53.41 91 GLU A CA 1
ATOM 732 C C . GLU A 1 91 ? -4.839 -2.678 1.151 1.00 53.41 91 GLU A C 1
ATOM 734 O O . GLU A 1 91 ? -5.832 -3.003 1.810 1.00 53.41 91 GLU A O 1
ATOM 739 N N . ASP A 1 92 ? -3.758 -3.462 1.128 1.00 53.62 92 ASP A N 1
ATOM 740 C CA . ASP A 1 92 ? -3.778 -4.790 1.750 1.00 53.62 92 ASP A CA 1
ATOM 741 C C . ASP A 1 92 ? -3.489 -4.775 3.247 1.00 53.62 92 ASP A C 1
ATOM 743 O O . ASP A 1 92 ? -3.934 -5.676 3.957 1.00 53.62 92 ASP A O 1
ATOM 747 N N . ASN A 1 93 ? -2.836 -3.732 3.756 1.00 58.75 93 ASN A N 1
ATOM 748 C CA . ASN A 1 93 ? -2.373 -3.705 5.140 1.00 58.75 93 ASN A CA 1
ATOM 749 C C . ASN A 1 93 ? -3.297 -2.964 6.109 1.00 58.75 93 ASN A C 1
ATOM 751 O O . ASN A 1 93 ? -3.112 -3.118 7.309 1.00 58.75 93 ASN A O 1
ATOM 755 N N . PHE A 1 94 ? -4.296 -2.210 5.642 1.00 64.62 94 PHE A N 1
ATOM 756 C CA . PHE A 1 94 ? -5.228 -1.474 6.509 1.00 64.62 94 PHE A CA 1
ATOM 757 C C . PHE A 1 94 ? -6.669 -1.883 6.228 1.00 64.62 94 PHE A C 1
ATOM 759 O O . PHE A 1 94 ? -7.061 -2.035 5.074 1.00 64.62 94 PHE A O 1
ATOM 766 N N . TYR A 1 95 ? -7.471 -2.083 7.272 1.00 71.69 95 TYR A N 1
ATOM 767 C CA . TYR A 1 95 ? -8.902 -2.293 7.077 1.00 71.69 95 TYR A CA 1
ATOM 768 C C . TYR A 1 95 ? -9.557 -1.008 6.578 1.00 71.69 95 TYR A C 1
ATOM 770 O O . TYR A 1 95 ? -9.265 0.075 7.080 1.00 71.69 95 TYR A O 1
ATOM 778 N N . THR A 1 96 ? -10.512 -1.114 5.657 1.00 77.81 96 THR A N 1
ATOM 779 C CA . THR A 1 96 ? -11.490 -0.034 5.491 1.00 77.81 96 THR A CA 1
ATOM 780 C C . THR A 1 96 ? -12.451 -0.030 6.682 1.00 77.81 96 THR A C 1
ATOM 782 O O . THR A 1 96 ? -12.733 -1.076 7.271 1.00 77.81 96 THR A O 1
ATOM 785 N N . LEU A 1 97 ? -13.033 1.129 7.018 1.00 75.69 97 LEU A N 1
ATOM 786 C CA . LEU A 1 97 ? -14.023 1.220 8.102 1.00 75.69 97 LEU A CA 1
ATOM 787 C C . LEU A 1 97 ? -15.168 0.209 7.914 1.00 75.69 97 LEU A C 1
ATOM 789 O O . LEU A 1 97 ? -15.597 -0.441 8.862 1.00 75.69 97 LEU A O 1
ATOM 793 N N . LYS A 1 98 ? -15.633 0.029 6.673 1.00 77.06 98 LYS A N 1
ATOM 794 C CA . LYS A 1 98 ? -16.695 -0.926 6.336 1.00 77.06 98 LYS A CA 1
ATOM 795 C C . LYS A 1 98 ? -16.290 -2.374 6.622 1.00 77.06 98 LYS A C 1
ATOM 797 O O . LYS A 1 98 ? -17.098 -3.134 7.155 1.00 77.06 98 LYS A O 1
ATOM 802 N N . GLU A 1 99 ? -15.078 -2.768 6.241 1.00 80.12 99 GLU A N 1
ATOM 803 C CA . GLU A 1 99 ? -14.565 -4.119 6.493 1.00 80.12 99 GLU A CA 1
ATOM 804 C C . GLU A 1 99 ? -14.376 -4.368 7.983 1.00 80.12 99 GLU A C 1
ATOM 806 O O . GLU A 1 99 ? -14.821 -5.399 8.484 1.00 80.12 99 GLU A O 1
ATOM 811 N N . LEU A 1 100 ? -13.796 -3.397 8.692 1.00 83.06 100 LEU A N 1
ATOM 812 C CA . LEU A 1 100 ? -13.549 -3.494 10.122 1.00 83.06 100 LEU A CA 1
ATOM 813 C C . LEU A 1 100 ? -14.853 -3.606 10.916 1.00 83.06 100 LEU A C 1
ATOM 815 O O . LEU A 1 100 ? -14.980 -4.481 11.767 1.00 83.06 100 LEU A O 1
ATOM 819 N N . LEU A 1 101 ? -15.854 -2.779 10.599 1.00 82.19 101 LEU A N 1
ATOM 820 C CA . LEU A 1 101 ? -17.169 -2.856 11.239 1.00 82.19 101 LEU A CA 1
ATOM 821 C C . LEU A 1 101 ? -17.823 -4.219 10.999 1.00 82.19 101 LEU A C 1
ATOM 823 O O . LEU A 1 101 ? -18.266 -4.853 11.952 1.00 82.19 101 LEU A O 1
ATOM 827 N N . LYS A 1 102 ? -17.809 -4.720 9.757 1.00 84.44 102 LYS A N 1
ATOM 828 C CA . LYS A 1 102 ? -18.372 -6.038 9.429 1.00 84.44 102 LYS A CA 1
ATOM 829 C C . LYS A 1 102 ? -17.647 -7.172 10.164 1.00 84.44 102 LYS A C 1
ATOM 831 O O . LYS A 1 102 ? -18.289 -8.114 10.631 1.00 84.44 102 LYS A O 1
ATOM 836 N N . LEU A 1 103 ? -16.321 -7.091 10.267 1.00 83.62 103 LEU A N 1
ATOM 837 C CA . LEU A 1 103 ? -15.498 -8.075 10.962 1.00 83.62 103 LEU A CA 1
ATOM 838 C C . LEU A 1 103 ? -15.810 -8.086 12.461 1.00 83.62 103 LEU A C 1
ATOM 840 O O . LEU A 1 103 ? -16.099 -9.147 13.019 1.00 83.62 103 LEU A O 1
ATOM 844 N N . VAL A 1 104 ? -15.848 -6.918 13.101 1.00 82.50 104 VAL A N 1
ATOM 845 C CA . VAL A 1 104 ? -16.164 -6.811 14.530 1.00 82.50 104 VAL A CA 1
ATOM 846 C C . VAL A 1 104 ? -17.611 -7.234 14.812 1.00 82.50 104 VAL A C 1
ATOM 848 O O . VAL A 1 104 ? -17.846 -8.006 15.739 1.00 82.50 104 VAL A O 1
ATOM 851 N N . GLU A 1 105 ? -18.583 -6.837 13.989 1.00 84.12 105 GLU A N 1
ATOM 852 C CA . GLU A 1 105 ? -19.976 -7.293 14.121 1.00 84.12 105 GLU A CA 1
ATOM 853 C C . GLU A 1 105 ? -20.098 -8.818 14.012 1.00 84.12 105 GLU A C 1
ATOM 855 O O . GLU A 1 105 ? -20.818 -9.438 14.799 1.00 84.12 105 GLU A O 1
ATOM 860 N N . SER A 1 106 ? -19.348 -9.443 13.096 1.00 82.94 106 SER A N 1
ATOM 861 C CA . SER A 1 106 ? -19.318 -10.904 12.968 1.00 82.94 106 SER A CA 1
ATOM 862 C C . SER A 1 106 ? -18.730 -11.591 14.209 1.00 82.94 106 SER A C 1
ATOM 864 O O . SER A 1 106 ? -19.260 -12.604 14.667 1.00 82.94 106 SER A O 1
ATOM 866 N N . MET A 1 107 ? -17.692 -11.007 14.815 1.00 77.19 107 MET A N 1
ATOM 867 C CA . MET A 1 107 ? -17.026 -11.548 16.004 1.00 77.19 107 MET A CA 1
ATOM 868 C C . MET A 1 107 ? -17.881 -11.441 17.270 1.00 77.19 107 MET A C 1
ATOM 870 O O . MET A 1 107 ? -17.905 -12.370 18.085 1.00 77.19 107 MET A O 1
ATOM 874 N N . VAL A 1 108 ? -18.557 -10.303 17.452 1.00 78.25 108 VAL A N 1
ATOM 875 C CA . VAL A 1 108 ? -19.360 -10.011 18.650 1.00 78.25 108 VAL A CA 1
ATOM 876 C C . VAL A 1 108 ? -20.799 -10.536 18.497 1.00 78.25 108 VAL A C 1
ATOM 878 O O . VAL A 1 108 ? -21.503 -10.681 19.493 1.00 78.25 108 VAL A O 1
ATOM 881 N N . SER A 1 109 ? -21.231 -10.887 17.275 1.00 80.81 109 SER A N 1
ATOM 882 C CA . SER A 1 109 ? -22.567 -11.435 16.966 1.00 80.81 109 SER A CA 1
ATOM 883 C C . SER A 1 109 ? -23.726 -10.551 17.456 1.00 80.81 109 SER A C 1
ATOM 885 O O . SER A 1 109 ? -24.810 -11.036 17.780 1.00 80.81 109 SER A O 1
ATOM 887 N N . ARG A 1 110 ? -23.498 -9.235 17.521 1.00 84.06 110 ARG A N 1
ATOM 888 C CA . ARG A 1 110 ? -24.495 -8.211 17.864 1.00 84.06 110 ARG A CA 1
ATOM 889 C C . ARG A 1 110 ? -24.184 -6.909 17.139 1.00 84.06 110 ARG A C 1
ATOM 891 O O . ARG A 1 110 ? -23.054 -6.697 16.708 1.00 84.06 110 ARG A O 1
ATOM 898 N N . MET A 1 111 ? -25.167 -6.013 17.102 1.00 78.56 111 MET A N 1
ATOM 899 C CA . MET A 1 111 ? -24.943 -4.641 16.652 1.00 78.56 111 MET A CA 1
ATOM 900 C C . MET A 1 111 ? -23.993 -3.901 17.601 1.00 78.56 111 MET A C 1
ATOM 902 O O . MET A 1 111 ? -24.065 -4.039 18.832 1.00 78.56 111 MET A O 1
ATOM 906 N N . LEU A 1 112 ? -23.102 -3.115 17.005 1.00 83.44 112 LEU A N 1
ATOM 907 C CA . LEU A 1 112 ? -22.181 -2.246 17.723 1.00 83.44 112 LEU A CA 1
ATOM 908 C C . LEU A 1 112 ? -22.930 -1.039 18.290 1.00 83.44 112 LEU A C 1
ATOM 910 O O . LEU A 1 112 ? -23.837 -0.490 17.667 1.00 83.44 112 LEU A O 1
ATOM 914 N N . THR A 1 113 ? -22.548 -0.615 19.491 1.00 86.38 113 THR A N 1
ATOM 915 C CA . THR A 1 113 ? -23.052 0.637 20.071 1.00 86.38 113 THR A CA 1
ATOM 916 C C . THR A 1 113 ? -22.329 1.839 19.461 1.00 86.38 113 THR A C 1
ATOM 918 O O . THR A 1 113 ? -21.195 1.708 19.007 1.00 86.38 113 THR A O 1
ATOM 921 N N . SER A 1 114 ? -22.929 3.035 19.501 1.00 84.25 114 SER A N 1
ATOM 922 C CA . SER A 1 114 ? -22.299 4.260 18.971 1.00 84.25 114 SER A CA 1
ATOM 923 C C . SER A 1 114 ? -20.892 4.489 19.533 1.00 84.25 114 SER A C 1
ATOM 925 O O . SER A 1 114 ? -19.967 4.757 18.781 1.00 84.25 114 SER A O 1
ATOM 927 N N . ARG A 1 115 ? -20.699 4.249 20.838 1.00 83.62 115 ARG A N 1
ATOM 928 C CA . ARG A 1 115 ? -19.388 4.367 21.493 1.00 83.62 115 ARG A CA 1
ATOM 929 C C . ARG A 1 115 ? -18.356 3.374 20.939 1.00 83.62 115 ARG A C 1
ATOM 931 O O . ARG A 1 115 ? -17.181 3.700 20.847 1.00 83.62 115 ARG A O 1
ATOM 938 N N . GLU A 1 116 ? -18.773 2.157 20.603 1.00 82.94 116 GLU A N 1
ATOM 939 C CA . GLU A 1 116 ? -17.885 1.141 20.022 1.00 82.94 116 GLU A CA 1
ATOM 940 C C . GLU A 1 116 ? -17.519 1.474 18.576 1.00 82.94 116 GLU A C 1
ATOM 942 O O . GLU A 1 116 ? -16.376 1.269 18.178 1.00 82.94 116 GLU A O 1
ATOM 947 N N . ILE A 1 117 ? -18.457 2.041 17.817 1.00 84.50 117 ILE A N 1
ATOM 948 C CA . ILE A 1 117 ? -18.210 2.540 16.460 1.00 84.50 117 ILE A CA 1
ATOM 949 C C . ILE A 1 117 ? -17.205 3.696 16.486 1.00 84.50 117 ILE A C 1
ATOM 951 O O . ILE A 1 117 ? -16.291 3.715 15.663 1.00 84.50 117 ILE A O 1
ATOM 955 N N . ASP A 1 118 ? -17.318 4.617 17.446 1.00 83.69 118 ASP A N 1
ATOM 956 C CA . ASP A 1 118 ? -16.356 5.714 17.613 1.00 83.69 118 ASP A CA 1
ATOM 957 C C . ASP A 1 118 ? -14.941 5.184 17.903 1.00 83.69 118 ASP A C 1
ATOM 959 O O . ASP A 1 118 ? -13.964 5.639 17.309 1.00 83.69 118 ASP A O 1
ATOM 963 N N . ILE A 1 119 ? -14.821 4.167 18.768 1.00 84.88 119 ILE A N 1
ATOM 964 C CA . ILE A 1 119 ? -13.535 3.515 19.061 1.00 84.88 119 ILE A CA 1
ATOM 965 C C . ILE A 1 119 ? -12.957 2.863 17.803 1.00 84.88 119 ILE A C 1
ATOM 967 O O . ILE A 1 119 ? -11.791 3.079 17.485 1.00 84.88 119 ILE A O 1
ATOM 971 N N . ILE A 1 120 ? -13.762 2.098 17.067 1.00 84.12 120 ILE A N 1
ATOM 972 C CA . ILE A 1 120 ? -13.326 1.423 15.838 1.00 84.12 120 ILE A CA 1
ATOM 973 C C . ILE A 1 120 ? -12.907 2.439 14.769 1.00 84.12 120 ILE A C 1
ATOM 975 O O . ILE A 1 120 ? -11.905 2.244 14.086 1.00 84.12 120 ILE A O 1
ATOM 979 N N . SER A 1 121 ? -13.632 3.551 14.654 1.00 80.19 121 SER A N 1
ATOM 980 C CA . SER A 1 121 ? -13.287 4.633 13.726 1.00 80.19 121 SER A CA 1
ATOM 981 C C . SER A 1 121 ? -11.942 5.259 14.099 1.00 80.19 121 SER A C 1
ATOM 983 O O . SER A 1 121 ? -11.094 5.458 13.232 1.00 80.19 121 SER A O 1
ATOM 985 N N . SER A 1 122 ? -11.676 5.429 15.399 1.00 80.62 122 SER A N 1
ATOM 986 C CA . SER A 1 122 ? -10.376 5.908 15.878 1.00 80.62 122 SER A CA 1
ATOM 987 C C . SER A 1 122 ? -9.211 4.974 15.523 1.00 80.62 122 SER A C 1
ATOM 989 O O . SER A 1 122 ? -8.078 5.437 15.412 1.00 80.62 122 SER A O 1
ATOM 991 N N . TRP A 1 123 ? -9.455 3.673 15.314 1.00 82.56 123 TRP A N 1
ATOM 992 C CA . TRP A 1 123 ? -8.412 2.743 14.868 1.00 82.56 123 TRP A CA 1
ATOM 993 C C . TRP A 1 123 ? -8.011 2.983 13.410 1.00 82.56 123 TRP A C 1
ATOM 995 O O . TRP A 1 123 ? -6.834 2.864 13.068 1.00 82.56 123 TRP A O 1
ATOM 1005 N N . ILE A 1 124 ? -8.972 3.377 12.571 1.00 77.06 124 ILE A N 1
ATOM 1006 C CA . ILE A 1 124 ? -8.725 3.771 11.180 1.00 77.06 124 ILE A CA 1
ATOM 1007 C C . ILE A 1 124 ? -7.934 5.080 11.144 1.00 77.06 124 ILE A C 1
ATOM 1009 O O . ILE A 1 124 ? -6.917 5.163 10.458 1.00 77.06 124 ILE A O 1
ATOM 1013 N N . ASP A 1 125 ? -8.344 6.068 11.944 1.00 74.81 125 ASP A N 1
ATOM 1014 C CA . ASP A 1 125 ? -7.662 7.366 12.027 1.00 74.81 125 ASP A CA 1
ATOM 1015 C C . ASP A 1 125 ? -6.207 7.222 12.502 1.00 74.81 125 ASP A C 1
ATOM 1017 O O . ASP A 1 125 ? -5.312 7.928 12.031 1.00 74.81 125 ASP A O 1
ATOM 1021 N N . ARG A 1 126 ? -5.956 6.269 13.409 1.00 75.31 126 ARG A N 1
ATOM 1022 C CA . ARG A 1 126 ? -4.621 5.930 13.929 1.00 75.31 126 ARG A CA 1
ATOM 1023 C C . ARG A 1 126 ? -3.800 5.028 13.006 1.00 75.31 126 ARG A C 1
ATOM 1025 O O . ARG A 1 126 ? -2.635 4.794 13.306 1.00 75.31 126 ARG A O 1
ATOM 1032 N N . LYS A 1 127 ? -4.369 4.565 11.887 1.00 73.56 127 LYS A N 1
ATOM 1033 C CA . LYS A 1 127 ? -3.712 3.710 10.885 1.00 73.56 127 LYS A CA 1
ATOM 1034 C C . LYS A 1 127 ? -3.109 2.427 11.475 1.00 73.56 127 LYS A C 1
ATOM 1036 O O . LYS A 1 127 ? -1.954 2.114 11.208 1.00 73.56 127 LYS A O 1
ATOM 1041 N N . PHE A 1 128 ? -3.884 1.673 12.256 1.00 75.19 128 PHE A N 1
ATOM 1042 C CA . PHE A 1 128 ? -3.464 0.331 12.683 1.00 75.19 128 PHE A CA 1
ATOM 1043 C C . PHE A 1 128 ? -3.497 -0.670 11.526 1.00 75.19 128 PHE A C 1
ATOM 1045 O O . PHE A 1 128 ? -4.447 -0.689 10.737 1.00 75.19 128 PHE A O 1
ATOM 1052 N N . LEU A 1 129 ? -2.490 -1.540 11.457 1.00 76.19 129 LEU A N 1
ATOM 1053 C CA . LEU A 1 129 ? -2.397 -2.589 10.445 1.00 76.19 129 LEU A CA 1
ATOM 1054 C C . LEU A 1 129 ? -3.446 -3.689 10.693 1.00 76.19 129 LEU A C 1
ATOM 1056 O O . LEU A 1 129 ? -3.787 -3.997 11.839 1.00 76.19 129 LEU A O 1
ATOM 1060 N N . LYS A 1 130 ? -3.909 -4.356 9.626 1.00 78.94 130 LYS A N 1
ATOM 1061 C CA . LYS A 1 130 ? -4.845 -5.495 9.700 1.00 78.94 130 LYS A CA 1
ATOM 1062 C C . LYS A 1 130 ? -4.323 -6.573 10.645 1.00 78.94 130 LYS A C 1
ATOM 1064 O O . LYS A 1 130 ? -5.057 -7.015 11.517 1.00 78.94 130 LYS A O 1
ATOM 1069 N N . SER A 1 131 ? -3.035 -6.908 10.549 1.00 76.44 131 SER A N 1
ATOM 1070 C CA . SER A 1 131 ? -2.387 -7.903 11.412 1.00 76.44 131 SER A CA 1
ATOM 1071 C C . SER A 1 131 ? -2.431 -7.542 12.897 1.00 76.44 131 SER A C 1
ATOM 1073 O O . SER A 1 131 ? -2.576 -8.425 13.736 1.00 76.44 131 SER A O 1
ATOM 1075 N N . GLU A 1 132 ? -2.310 -6.256 13.236 1.00 78.31 132 GLU A N 1
ATOM 1076 C CA . GLU A 1 132 ? -2.342 -5.790 14.627 1.00 78.31 132 GLU A CA 1
ATOM 1077 C C . GLU A 1 132 ? -3.754 -5.856 15.198 1.00 78.31 132 GLU A C 1
ATOM 1079 O O . GLU A 1 132 ? -3.954 -6.291 16.334 1.00 78.31 132 GLU A O 1
ATOM 1084 N N . ILE A 1 133 ? -4.735 -5.453 14.390 1.00 81.88 133 ILE A N 1
ATOM 1085 C CA . ILE A 1 133 ? -6.151 -5.525 14.740 1.00 81.88 133 ILE A CA 1
ATOM 1086 C C . ILE A 1 133 ? -6.584 -6.989 14.886 1.00 81.88 133 ILE A C 1
ATOM 1088 O O . ILE A 1 133 ? -7.238 -7.330 15.870 1.00 81.88 133 ILE A O 1
ATOM 1092 N N . ASP A 1 134 ? -6.186 -7.863 13.962 1.00 82.00 134 ASP A N 1
ATOM 1093 C CA . ASP A 1 134 ? -6.517 -9.290 13.989 1.00 82.00 134 ASP A CA 1
ATOM 1094 C C . ASP A 1 134 ? -5.905 -9.994 15.201 1.00 82.00 134 ASP A C 1
ATOM 1096 O O . ASP A 1 134 ? -6.584 -10.769 15.874 1.00 82.00 134 ASP A O 1
ATOM 1100 N N . GLU A 1 135 ? -4.645 -9.694 15.528 1.00 81.19 135 GLU A N 1
ATOM 1101 C CA . GLU A 1 135 ? -3.985 -10.216 16.726 1.00 81.19 135 GLU A CA 1
ATOM 1102 C C . GLU A 1 135 ? -4.721 -9.771 17.997 1.00 81.19 135 GLU A C 1
ATOM 1104 O O . GLU A 1 135 ? -5.033 -10.594 18.862 1.00 81.19 135 GLU A O 1
ATOM 1109 N N . ALA A 1 136 ? -5.068 -8.485 18.095 1.00 83.00 136 ALA A N 1
ATOM 1110 C CA . ALA A 1 136 ? -5.772 -7.949 19.253 1.00 83.00 136 ALA A CA 1
ATOM 1111 C C . ALA A 1 136 ? -7.196 -8.525 19.390 1.00 83.00 136 ALA A C 1
ATOM 1113 O O . ALA A 1 136 ? -7.625 -8.855 20.501 1.00 83.00 136 ALA A O 1
ATOM 1114 N N . LEU A 1 137 ? -7.911 -8.714 18.276 1.00 83.00 137 LEU A N 1
ATOM 1115 C CA . LEU A 1 137 ? -9.241 -9.334 18.247 1.00 83.00 137 LEU A CA 1
ATOM 1116 C C . LEU A 1 137 ? -9.207 -10.838 18.544 1.00 83.00 137 LEU A C 1
ATOM 1118 O O . LEU A 1 137 ? -10.158 -11.367 19.121 1.00 83.00 137 LEU A O 1
ATOM 1122 N N . ASN A 1 138 ? -8.114 -11.527 18.207 1.00 83.00 138 ASN A N 1
ATOM 1123 C CA . ASN A 1 138 ? -7.915 -12.929 18.575 1.00 83.00 138 ASN A CA 1
ATOM 1124 C C . ASN A 1 138 ? -7.722 -13.098 20.093 1.00 83.00 138 ASN A C 1
ATOM 1126 O O . ASN A 1 138 ? -8.156 -14.093 20.673 1.00 83.00 138 ASN A O 1
ATOM 1130 N N . ILE A 1 139 ? -7.116 -12.108 20.759 1.00 81.88 139 ILE A N 1
ATOM 1131 C CA . ILE A 1 139 ? -6.933 -12.111 22.218 1.00 81.88 139 ILE A CA 1
ATOM 1132 C C . ILE A 1 139 ? -8.262 -11.864 22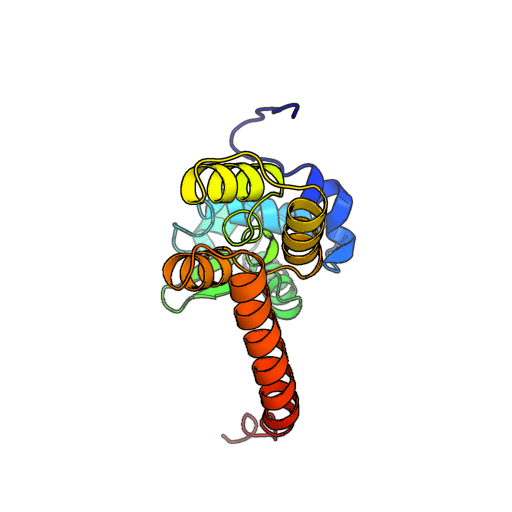.941 1.00 81.88 139 ILE A C 1
ATOM 1134 O O . ILE A 1 139 ? -8.535 -12.484 23.971 1.00 81.88 139 ILE A O 1
ATOM 1138 N N . SER A 1 140 ? -9.095 -10.943 22.446 1.00 79.75 140 SER A N 1
ATOM 1139 C CA . SER A 1 140 ? -10.350 -10.601 23.113 1.00 79.75 140 SER A CA 1
ATOM 1140 C C . SER A 1 140 ? -11.415 -10.075 22.166 1.00 79.75 140 SER A C 1
ATOM 1142 O O . SER A 1 140 ? -11.163 -9.259 21.288 1.00 79.75 140 SER A O 1
ATOM 1144 N N . LYS A 1 141 ? -12.664 -10.452 22.451 1.00 79.06 141 LYS A N 1
ATOM 1145 C CA . LYS A 1 141 ? -13.860 -9.920 21.779 1.00 79.06 141 LYS A CA 1
ATOM 1146 C C . LYS A 1 141 ? -14.372 -8.616 22.401 1.00 79.06 141 LYS A C 1
ATOM 1148 O O . LYS A 1 141 ? -15.359 -8.054 21.931 1.00 79.06 141 LYS A O 1
ATOM 1153 N N . ASN A 1 142 ? -13.760 -8.147 23.492 1.00 82.81 142 ASN A N 1
ATOM 1154 C CA . ASN A 1 142 ? -14.151 -6.900 24.143 1.00 82.81 142 ASN A CA 1
ATOM 1155 C C . ASN A 1 142 ? -13.434 -5.716 23.482 1.00 82.81 142 ASN A C 1
ATOM 1157 O O . ASN A 1 142 ? -12.239 -5.522 23.684 1.00 82.81 142 ASN A O 1
ATOM 1161 N N . ILE A 1 143 ? -14.184 -4.891 22.752 1.00 82.62 143 ILE A N 1
ATOM 1162 C CA . ILE A 1 143 ? -13.667 -3.763 21.960 1.00 82.62 143 ILE A CA 1
ATOM 1163 C C . ILE A 1 143 ? -12.868 -2.766 22.811 1.00 82.62 143 ILE A C 1
ATOM 1165 O O . ILE A 1 143 ? -11.833 -2.276 22.370 1.00 82.62 143 ILE A O 1
ATOM 1169 N N . ASN A 1 144 ? -13.278 -2.509 24.057 1.00 82.88 144 ASN A N 1
ATOM 1170 C CA . ASN A 1 144 ? -12.525 -1.621 24.952 1.00 82.88 144 ASN A CA 1
ATOM 1171 C C . ASN A 1 144 ? -11.173 -2.224 25.350 1.00 82.88 144 ASN A C 1
ATOM 1173 O O . ASN A 1 144 ? -10.187 -1.505 25.491 1.00 82.88 144 ASN A O 1
ATOM 1177 N N . TYR A 1 145 ? -11.125 -3.546 25.518 1.00 82.62 145 TYR A N 1
ATOM 1178 C CA . TYR A 1 145 ? -9.894 -4.260 25.837 1.00 82.62 145 TYR A CA 1
ATOM 1179 C C . TYR A 1 145 ? -8.949 -4.313 24.631 1.00 82.62 145 TYR A C 1
ATOM 1181 O O . TYR A 1 145 ? -7.763 -4.031 24.772 1.00 82.62 145 TYR A O 1
ATOM 1189 N N . VAL A 1 146 ? -9.490 -4.577 23.438 1.00 82.75 146 VAL A N 1
ATOM 1190 C CA . VAL A 1 146 ? -8.764 -4.524 22.157 1.00 82.75 146 VAL A CA 1
ATOM 1191 C C . VAL A 1 146 ? -8.169 -3.134 21.940 1.00 82.75 146 VAL A C 1
ATOM 1193 O O . VAL A 1 146 ? -6.982 -3.009 21.656 1.00 82.75 146 VAL A O 1
ATOM 1196 N N . ASN A 1 147 ? -8.952 -2.080 22.192 1.00 84.88 147 ASN A N 1
ATOM 1197 C CA . ASN A 1 147 ? -8.468 -0.702 22.143 1.00 84.88 147 ASN A CA 1
ATOM 1198 C C . ASN A 1 147 ? -7.304 -0.469 23.123 1.00 84.88 147 ASN A C 1
ATOM 1200 O O . ASN A 1 147 ? -6.339 0.213 22.794 1.00 84.88 147 ASN A O 1
ATOM 1204 N N . GLY A 1 148 ? -7.372 -1.050 24.324 1.00 80.56 148 GLY A N 1
ATOM 1205 C CA . GLY A 1 148 ? -6.287 -0.998 25.304 1.00 80.56 148 GLY A CA 1
ATOM 1206 C C . GL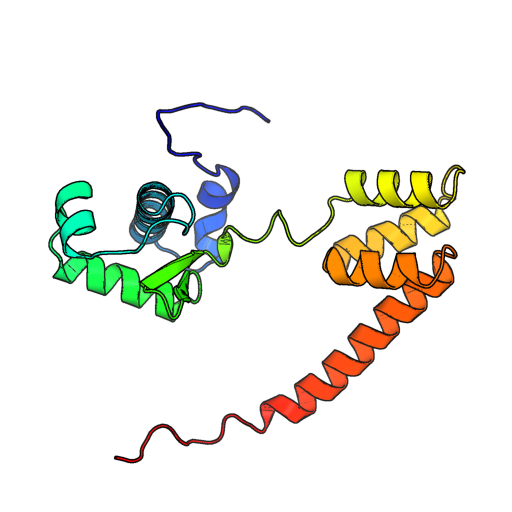Y A 1 148 ? -4.999 -1.669 24.816 1.00 80.56 148 GLY A C 1
ATOM 1207 O O . GLY A 1 148 ? -3.926 -1.091 24.961 1.00 80.56 148 GLY A O 1
ATOM 1208 N N . ILE A 1 149 ? -5.098 -2.851 24.197 1.00 81.06 149 ILE A N 1
ATOM 1209 C CA . ILE A 1 149 ? -3.948 -3.565 23.614 1.00 81.06 149 ILE A CA 1
ATOM 1210 C C . ILE A 1 149 ? -3.295 -2.722 22.516 1.00 81.06 149 ILE A C 1
ATOM 1212 O O . ILE A 1 149 ? -2.085 -2.500 22.547 1.00 81.06 149 ILE A O 1
ATOM 1216 N N . LEU A 1 150 ? -4.105 -2.226 21.580 1.00 80.56 150 LEU A N 1
ATOM 1217 C CA . LEU A 1 150 ? -3.641 -1.430 20.447 1.00 80.56 150 LEU A CA 1
ATOM 1218 C C . LEU A 1 150 ? -2.943 -0.139 20.909 1.00 80.56 150 LEU A C 1
ATOM 1220 O O . LEU A 1 150 ? -1.863 0.195 20.429 1.00 80.56 150 LEU A O 1
ATOM 1224 N N . ASN A 1 151 ? -3.494 0.544 21.916 1.00 79.06 151 ASN A N 1
ATOM 1225 C CA . ASN A 1 151 ? -2.889 1.761 22.466 1.00 79.06 151 ASN A CA 1
ATOM 1226 C C . ASN A 1 151 ? -1.610 1.495 23.275 1.00 79.06 151 ASN A C 1
ATOM 1228 O O . ASN A 1 151 ? -0.687 2.307 23.241 1.00 79.06 151 ASN A O 1
ATOM 1232 N N . ASN A 1 152 ? -1.522 0.363 23.978 1.00 73.94 152 ASN A N 1
ATOM 1233 C CA . ASN A 1 152 ? -0.301 -0.019 24.689 1.00 73.94 152 ASN A CA 1
ATOM 1234 C C . ASN A 1 152 ? 0.838 -0.392 23.728 1.00 73.94 152 ASN A C 1
ATOM 1236 O O . ASN A 1 152 ? 1.993 -0.103 24.033 1.00 73.94 152 ASN A O 1
ATOM 1240 N N . LYS A 1 153 ? 0.527 -0.986 22.565 1.00 64.56 153 LYS A N 1
ATOM 1241 C CA . LYS A 1 153 ? 1.513 -1.231 21.498 1.00 64.56 153 LYS A CA 1
ATOM 1242 C C . LYS A 1 153 ? 2.089 0.081 20.951 1.00 64.56 153 LYS A C 1
ATOM 1244 O O . LYS A 1 153 ? 3.304 0.229 20.954 1.00 64.56 153 LYS A O 1
ATOM 1249 N N . ILE A 1 154 ? 1.238 1.066 20.628 1.00 56.91 154 ILE A N 1
ATOM 1250 C CA . ILE A 1 154 ? 1.685 2.408 20.193 1.00 56.91 154 ILE A CA 1
ATOM 1251 C C . ILE A 1 154 ? 2.620 3.055 21.220 1.00 56.91 154 ILE A C 1
ATOM 1253 O O . ILE A 1 154 ? 3.647 3.615 20.845 1.00 56.91 154 ILE A O 1
ATOM 1257 N N . ASN A 1 155 ? 2.286 2.977 22.511 1.00 52.09 155 ASN A N 1
ATOM 1258 C CA . ASN A 1 155 ? 3.128 3.565 23.553 1.00 52.09 155 ASN A CA 1
ATOM 1259 C C . ASN A 1 155 ? 4.506 2.891 23.627 1.00 52.09 155 ASN A C 1
ATOM 1261 O O . ASN A 1 155 ? 5.504 3.584 23.782 1.00 52.09 155 ASN A O 1
ATOM 1265 N N . ASN A 1 156 ? 4.581 1.566 23.471 1.00 51.75 156 ASN A N 1
ATOM 1266 C CA . ASN A 1 156 ? 5.862 0.856 23.450 1.00 51.75 156 ASN A CA 1
ATOM 1267 C C . ASN A 1 156 ? 6.676 1.153 22.181 1.00 51.75 156 ASN A C 1
ATOM 1269 O O . ASN A 1 156 ? 7.892 1.293 22.269 1.00 51.75 156 ASN A O 1
ATOM 1273 N N . ASP A 1 157 ? 6.033 1.296 21.021 1.00 49.41 157 ASP A N 1
ATOM 1274 C CA . ASP A 1 157 ? 6.725 1.623 19.770 1.00 49.41 157 ASP A CA 1
ATOM 1275 C C . ASP A 1 157 ? 7.221 3.075 19.737 1.00 49.41 157 ASP A C 1
ATOM 1277 O O . ASP A 1 157 ? 8.317 3.322 19.239 1.00 49.41 157 ASP A O 1
ATOM 1281 N N . MET A 1 158 ? 6.493 4.027 20.338 1.00 44.56 158 MET A N 1
ATOM 1282 C CA . MET A 1 158 ? 6.999 5.393 20.539 1.00 44.56 158 MET A CA 1
ATOM 1283 C C . MET A 1 158 ? 8.230 5.404 21.456 1.00 44.56 158 MET A C 1
ATOM 1285 O O . MET A 1 158 ? 9.241 6.002 21.092 1.00 44.56 158 MET A O 1
ATOM 1289 N N . ILE A 1 159 ? 8.193 4.677 22.578 1.00 45.50 159 ILE A N 1
ATOM 1290 C CA . ILE A 1 159 ? 9.331 4.566 23.511 1.00 45.50 159 ILE A CA 1
ATOM 1291 C C . ILE A 1 159 ? 10.550 3.913 22.830 1.00 45.50 159 ILE A C 1
ATOM 1293 O O . ILE A 1 159 ? 11.669 4.401 22.963 1.00 45.50 159 ILE A O 1
ATOM 1297 N N . ASN A 1 160 ? 10.348 2.859 22.033 1.00 41.62 160 ASN A N 1
ATOM 1298 C CA . ASN A 1 160 ? 11.432 2.205 21.291 1.00 41.62 160 ASN A CA 1
ATOM 1299 C C . ASN A 1 160 ? 11.957 3.059 20.121 1.00 41.62 160 ASN A C 1
ATOM 1301 O O . ASN A 1 160 ? 13.135 2.970 19.767 1.00 41.62 160 ASN A O 1
ATOM 1305 N N . SER A 1 161 ? 11.107 3.891 19.506 1.00 41.00 161 SER A N 1
ATOM 1306 C CA . SER A 1 161 ? 11.519 4.782 18.417 1.00 41.00 161 SER A CA 1
ATOM 1307 C C . SER A 1 161 ? 12.460 5.892 18.898 1.00 41.00 161 SER A C 1
ATOM 1309 O O . SER A 1 161 ? 13.458 6.152 18.225 1.00 41.00 161 SER A O 1
ATOM 1311 N N . GLU A 1 162 ? 12.232 6.441 20.098 1.00 39.91 162 GLU A N 1
ATOM 1312 C CA . GLU A 1 162 ? 13.128 7.416 20.740 1.00 39.91 162 GLU A CA 1
ATOM 1313 C C . GLU A 1 162 ? 14.497 6.806 21.104 1.00 39.91 162 GLU A C 1
ATOM 1315 O O . GLU A 1 162 ? 15.522 7.482 21.012 1.00 39.91 162 GLU A O 1
ATOM 1320 N N . GLU A 1 163 ? 14.561 5.510 21.433 1.00 38.59 163 GLU A N 1
ATOM 1321 C CA . GLU A 1 163 ? 15.841 4.808 21.631 1.00 38.59 163 GLU A CA 1
ATOM 1322 C C . GLU A 1 163 ? 16.552 4.474 20.302 1.00 38.59 163 GLU A C 1
ATOM 1324 O O . GLU A 1 163 ? 17.785 4.464 20.237 1.00 38.59 163 GLU A O 1
ATOM 1329 N N . SER A 1 164 ? 15.803 4.254 19.215 1.00 33.62 164 SER A N 1
ATOM 1330 C CA . SER A 1 164 ? 16.358 3.884 17.902 1.00 33.62 164 SER A CA 1
ATOM 1331 C C . SER A 1 164 ? 16.893 5.056 17.064 1.00 33.62 164 SER A C 1
ATOM 1333 O O . SER A 1 164 ? 17.728 4.835 16.181 1.00 33.62 164 SER A O 1
ATOM 1335 N N . GLU A 1 165 ? 16.510 6.305 17.363 1.00 34.84 165 GLU A N 1
ATOM 1336 C CA . GLU A 1 165 ? 17.094 7.497 16.719 1.00 34.84 165 GLU A CA 1
ATOM 1337 C C . GLU A 1 165 ? 18.586 7.697 17.054 1.00 34.84 165 GLU A C 1
ATOM 1339 O O . GLU A 1 165 ? 19.281 8.444 16.365 1.00 34.84 165 GLU A O 1
ATOM 1344 N N . ASN A 1 166 ? 19.128 6.956 18.028 1.00 32.59 166 ASN A N 1
ATOM 1345 C CA . ASN A 1 166 ? 20.555 6.964 18.362 1.00 32.59 166 ASN A CA 1
ATOM 1346 C C . ASN A 1 166 ? 21.392 5.871 17.660 1.00 32.59 166 ASN A C 1
ATOM 1348 O O . ASN A 1 166 ? 22.595 5.780 17.909 1.00 32.59 166 ASN A O 1
ATOM 1352 N N . ILE A 1 167 ? 20.819 5.067 16.748 1.00 38.50 167 ILE A N 1
ATOM 1353 C CA . ILE A 1 167 ? 21.527 3.968 16.049 1.00 38.50 167 ILE A CA 1
ATOM 1354 C C . ILE A 1 167 ? 21.567 4.198 14.526 1.00 38.50 167 ILE A C 1
ATOM 1356 O O . ILE A 1 167 ? 21.334 3.304 13.718 1.00 38.50 167 ILE A O 1
ATOM 1360 N N . LEU A 1 168 ? 21.882 5.420 14.098 1.00 39.31 168 LEU A N 1
ATOM 1361 C CA . LEU A 1 168 ? 22.369 5.700 12.736 1.00 39.31 168 LEU A CA 1
ATOM 1362 C C . LEU A 1 168 ? 23.654 6.542 12.774 1.00 39.31 168 LEU A C 1
ATOM 1364 O O . LEU A 1 168 ? 23.886 7.424 11.947 1.00 39.31 168 LEU A O 1
ATOM 1368 N N . GLY A 1 169 ? 24.519 6.241 13.744 1.00 37.28 169 GLY A N 1
ATOM 1369 C CA . GLY A 1 169 ? 25.906 6.688 13.753 1.00 37.28 169 GLY A CA 1
ATOM 1370 C C . GLY A 1 169 ? 26.726 5.944 12.697 1.00 37.28 169 GLY A C 1
ATOM 1371 O O . GLY A 1 169 ? 27.067 4.787 12.882 1.00 37.28 169 GLY A O 1
ATOM 1372 N N . TYR A 1 170 ? 27.009 6.630 11.589 1.00 40.41 170 TYR A N 1
ATOM 1373 C CA . TYR A 1 170 ? 28.258 6.563 10.816 1.00 40.41 170 TYR A CA 1
ATOM 1374 C C . TYR A 1 170 ? 29.019 5.221 10.751 1.00 40.41 170 TYR A C 1
ATOM 1376 O O . TYR A 1 170 ? 30.071 5.108 11.366 1.00 40.41 170 TYR A O 1
ATOM 1384 N N . ASP A 1 171 ? 28.595 4.270 9.908 1.00 43.16 171 ASP A N 1
ATOM 1385 C CA . ASP A 1 171 ? 29.430 3.079 9.626 1.00 43.16 171 ASP A CA 1
ATOM 1386 C C . ASP A 1 171 ? 29.527 2.665 8.144 1.00 43.16 171 ASP A C 1
ATOM 1388 O O . ASP A 1 171 ? 30.037 1.601 7.807 1.00 43.16 171 ASP A O 1
ATOM 1392 N N . TRP A 1 172 ? 29.109 3.524 7.208 1.00 49.88 172 TRP A N 1
ATOM 1393 C CA . TRP A 1 172 ? 29.227 3.249 5.764 1.00 49.88 172 TRP A CA 1
ATOM 1394 C C . TRP A 1 172 ? 30.442 3.913 5.084 1.00 49.88 172 TRP A C 1
ATOM 1396 O O . TRP A 1 172 ? 30.559 3.868 3.863 1.00 49.88 172 TRP A O 1
ATOM 1406 N N . LEU A 1 173 ? 31.376 4.489 5.853 1.00 39.03 173 LEU A N 1
ATOM 1407 C CA . LEU A 1 173 ? 32.614 5.104 5.344 1.00 39.03 173 LEU A CA 1
ATOM 1408 C C . LEU A 1 173 ? 33.885 4.371 5.803 1.00 39.03 173 LEU A C 1
ATOM 1410 O O . LEU A 1 173 ? 34.833 5.009 6.247 1.00 39.03 173 LEU A O 1
ATOM 1414 N N . ASN A 1 174 ? 33.938 3.042 5.679 1.00 35.16 174 ASN A N 1
ATOM 1415 C CA . ASN A 1 174 ? 35.198 2.301 5.819 1.00 35.16 174 ASN A CA 1
ATOM 1416 C C . ASN A 1 174 ? 35.249 1.039 4.941 1.00 35.16 174 ASN A C 1
ATOM 1418 O O . ASN A 1 174 ? 34.968 -0.063 5.409 1.00 35.16 174 ASN A O 1
ATOM 1422 N N . LYS A 1 175 ? 35.642 1.213 3.673 1.00 37.56 175 LYS A N 1
ATOM 1423 C CA . LYS A 1 175 ? 36.823 0.612 3.010 1.00 37.56 175 LYS A CA 1
ATOM 1424 C C . LYS A 1 175 ? 36.708 0.697 1.494 1.00 37.56 175 LYS A C 1
ATOM 1426 O O . LYS A 1 175 ? 35.666 0.270 0.957 1.00 37.56 175 LYS A O 1
#

Radius of gyration: 21.0 Å; chains: 1; bounding box: 62×28×52 Å

Sequence (175 aa):
MLNVNTNGLLVDAEFLMNYKNYNLSGEEAIFLLQINYLTEQGEKIFSVNSFSVALNMPEKDIFSMLDSLLRKRVIKLAKNNRISFIIFNTEDNFYTLKELLKLVESMVSRMLTSREIDIISSWIDRKFLKSEIDEALNISKNINYVNGILNNKINNDMINSEESENILGYDWLNK

pLDDT: mean 72.8, std 17.04, range [25.78, 89.75]

Foldseek 3Di:
DDQDDDPQQPPPVVCVVCVVVLVDDPVLSVVLSVVCRVCVNFVRADDLVVVCVVVVHDSVVVVVSVVVCVVSVQWDQDPRNTIHGPVVPLPQFFDDLVRQLVVLCVLLVDHDDPVLSVLSVVCVVVGHTPVLLVVLCVVDSDSVSSSVSSVVVVVVVVVVVVVCVPPPPDDPPDD